Protein AF-A0A522DZ34-F1 (afdb_monomer)

Radius of gyration: 25.26 Å; Cα contacts (8 Å, |Δi|>4): 135; chains: 1; bounding box: 49×33×77 Å

Solvent-accessible surface area (backbone atoms only — not comparable to full-atom values): 7481 Å² total; per-residue (Å²): 111,70,70,62,51,54,52,50,51,52,51,52,52,51,50,53,53,52,49,50,52,49,63,72,53,70,73,63,72,77,76,73,58,64,68,50,55,50,49,35,50,51,54,47,53,47,52,50,56,32,43,77,67,50,52,42,56,56,32,57,77,66,71,35,40,64,63,52,48,60,63,41,51,82,72,51,74,96,52,50,70,51,56,44,74,30,63,90,67,70,82,88,77,92,72,96,52,95,50,70,34,72,35,80,45,77,50,76,68,47,100,88,46,91,59,57,33,32,39,37,40,39,37,36,46,134

Nearest PDB structures (foldseek):
  4gaf-assembly1_B  TM=4.753E-01  e=1.179E+00  Homo sapiens
  7d6t-assembly2_B  TM=4.380E-01  e=1.629E+00  Clostridium perfringens SM101
  3g69-assembly1_A  TM=4.077E-01  e=3.314E+00  Streptococcus pneumoniae
  5df8-assembly2_B  TM=3.039E-01  e=5.927E+00  Pseudomonas aeruginosa
  4kqo-assembly2_B  TM=3.045E-01  e=6.744E+00  Pseudomonas aeruginosa PAO1

Structure (mmCIF, N/CA/C/O backbone):
data_AF-A0A522DZ34-F1
#
_entry.id   AF-A0A522DZ34-F1
#
loop_
_atom_site.group_PDB
_atom_site.id
_atom_site.type_symbol
_atom_site.label_atom_id
_atom_site.label_alt_id
_atom_site.label_comp_id
_atom_site.label_asym_id
_atom_site.label_entity_id
_atom_site.label_seq_id
_atom_site.pdbx_PDB_ins_code
_atom_site.Cartn_x
_atom_site.Cartn_y
_atom_site.Cartn_z
_atom_site.occupancy
_atom_site.B_iso_or_equiv
_atom_site.auth_seq_id
_atom_site.auth_comp_id
_atom_site.auth_asym_id
_atom_site.auth_atom_id
_atom_site.pdbx_PDB_model_num
ATOM 1 N N . MET A 1 1 ? -29.147 18.786 60.800 1.00 61.09 1 MET A N 1
ATOM 2 C CA . MET A 1 1 ? -28.713 19.582 59.626 1.00 61.09 1 MET A CA 1
ATOM 3 C C . MET A 1 1 ? -27.330 19.189 59.096 1.00 61.09 1 MET A C 1
ATOM 5 O O . MET A 1 1 ? -27.195 19.101 57.888 1.00 61.09 1 MET A O 1
ATOM 9 N N . LYS A 1 2 ? -26.335 18.848 59.935 1.00 68.88 2 LYS A N 1
ATOM 10 C CA . LYS A 1 2 ? -25.002 18.390 59.468 1.00 68.88 2 LYS A CA 1
ATOM 11 C C . LYS A 1 2 ? -25.027 17.190 58.497 1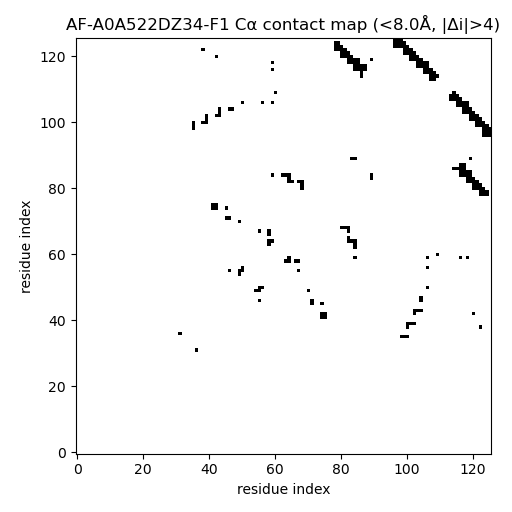.00 68.88 2 LYS A C 1
ATOM 13 O O . LYS A 1 2 ? -24.315 17.210 57.505 1.00 68.88 2 LYS A O 1
ATOM 18 N N . GLY A 1 3 ? -25.901 16.201 58.717 1.00 74.50 3 GLY A N 1
ATOM 19 C CA . GLY A 1 3 ? -26.025 15.043 57.814 1.00 74.50 3 GLY A CA 1
ATOM 20 C C . GLY A 1 3 ? -26.594 15.369 56.423 1.00 74.50 3 GLY A C 1
ATOM 21 O O . GLY A 1 3 ? -26.227 14.727 55.444 1.00 74.50 3 GLY A O 1
ATOM 22 N N . GLN A 1 4 ? -27.437 16.404 56.303 1.00 81.19 4 GLN A N 1
ATOM 23 C CA . GLN A 1 4 ? -27.916 16.875 54.994 1.00 81.19 4 GLN A CA 1
ATOM 24 C C . GLN A 1 4 ? -26.819 17.617 54.216 1.00 81.19 4 GLN A C 1
ATOM 26 O O . GLN A 1 4 ? -26.784 17.581 52.993 1.00 81.19 4 GLN A O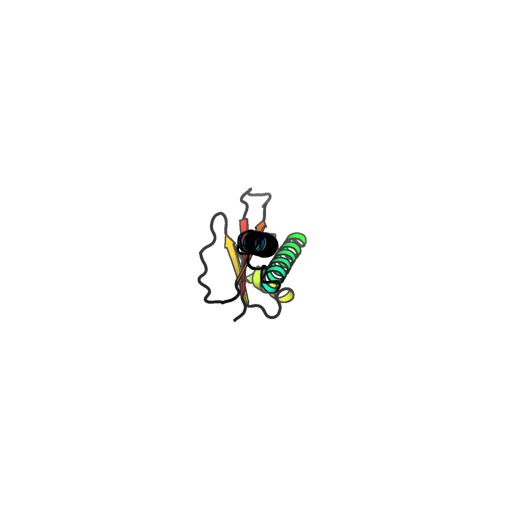 1
ATOM 31 N N . MET A 1 5 ? -25.882 18.245 54.927 1.00 87.94 5 MET A N 1
ATOM 32 C CA . MET A 1 5 ? -24.750 18.943 54.321 1.00 87.94 5 MET A CA 1
ATOM 33 C C . MET A 1 5 ? -23.693 17.956 53.799 1.00 87.94 5 MET A C 1
ATOM 35 O O . MET A 1 5 ? -23.222 18.098 52.677 1.00 87.94 5 MET A O 1
ATOM 39 N N . GLN A 1 6 ? -23.420 16.887 54.555 1.00 85.12 6 GLN A N 1
ATOM 40 C CA . GLN A 1 6 ? -22.513 15.807 54.135 1.00 85.12 6 GLN A CA 1
ATOM 41 C C . GLN A 1 6 ? -23.051 14.999 52.944 1.00 85.12 6 GLN A C 1
ATOM 43 O O . GLN A 1 6 ? -22.292 14.570 52.075 1.00 85.12 6 GLN A O 1
ATOM 48 N N . THR A 1 7 ? -24.370 14.794 52.881 1.00 90.69 7 THR A N 1
ATOM 49 C CA . THR A 1 7 ? -25.002 14.135 51.726 1.00 90.69 7 THR A CA 1
ATOM 50 C C . THR A 1 7 ? -24.946 15.013 50.478 1.00 90.69 7 THR A C 1
ATOM 52 O O . THR A 1 7 ? -24.636 14.498 49.408 1.00 90.69 7 THR A O 1
ATOM 55 N N . LEU A 1 8 ? -25.138 16.332 50.607 1.00 92.06 8 LEU A N 1
ATOM 56 C CA . LEU A 1 8 ? -24.960 17.279 49.501 1.00 92.06 8 LEU A CA 1
ATOM 57 C C . LEU A 1 8 ? -23.516 17.276 48.964 1.00 92.06 8 LEU A C 1
ATOM 59 O O . LEU A 1 8 ? -23.318 17.161 47.756 1.00 92.06 8 LEU A O 1
ATOM 63 N N . GLU A 1 9 ? -22.513 17.348 49.844 1.00 91.75 9 GLU A N 1
ATOM 64 C CA . GLU A 1 9 ? -21.094 17.287 49.451 1.00 91.75 9 GLU A CA 1
ATOM 65 C C . GLU A 1 9 ? -20.760 15.994 48.706 1.00 91.75 9 GLU A C 1
ATOM 67 O O . GLU A 1 9 ? -20.082 16.021 47.678 1.00 91.75 9 GLU A O 1
ATOM 72 N N . SER A 1 10 ? -21.289 14.867 49.182 1.00 93.69 10 SER A N 1
ATOM 73 C CA . SER A 1 10 ? -21.073 13.566 48.545 1.00 93.69 10 SER A CA 1
ATOM 74 C C . SER A 1 10 ? -21.651 13.528 47.128 1.00 93.69 10 SER A C 1
ATOM 76 O O . SER A 1 10 ? -21.001 13.038 46.207 1.00 93.69 10 SER A O 1
ATOM 78 N N . VAL A 1 11 ? -22.848 14.087 46.926 1.00 95.25 11 VAL A N 1
ATOM 79 C CA . VAL A 1 11 ? -23.483 14.156 45.600 1.00 95.25 11 VAL A CA 1
ATOM 80 C C . VAL A 1 11 ? -22.673 15.040 44.653 1.00 95.25 11 VAL A C 1
ATOM 82 O O . VAL A 1 11 ? -22.426 14.645 43.514 1.00 95.25 11 VAL A O 1
ATOM 85 N N . ILE A 1 12 ? -22.206 16.199 45.123 1.00 94.56 12 ILE A N 1
ATOM 86 C CA . ILE A 1 12 ? -21.370 17.104 44.323 1.00 94.56 12 ILE A CA 1
ATOM 87 C C . ILE A 1 12 ? -20.069 16.406 43.908 1.00 94.56 12 ILE A C 1
ATOM 89 O O . ILE A 1 12 ? -19.693 16.464 42.738 1.00 94.56 12 ILE A O 1
ATOM 93 N N . ALA A 1 13 ? -19.417 15.689 44.827 1.00 95.50 13 ALA A N 1
ATOM 94 C CA . ALA A 1 13 ? -18.196 14.947 44.525 1.00 95.50 13 ALA A CA 1
ATOM 95 C C . ALA A 1 13 ? -18.422 13.882 43.438 1.00 95.50 13 ALA A C 1
ATOM 97 O O . ALA A 1 13 ? -17.638 13.794 42.493 1.00 95.50 13 ALA A O 1
ATOM 98 N N . VAL A 1 14 ? -19.519 13.121 43.515 1.00 95.69 14 VAL A N 1
ATOM 99 C CA . VAL A 1 14 ? -19.860 12.108 42.501 1.00 95.69 14 VAL A CA 1
ATOM 100 C C . VAL A 1 14 ? -20.118 12.748 41.137 1.00 95.69 14 VAL A C 1
ATOM 102 O O . VAL A 1 14 ? -19.630 12.238 40.129 1.00 95.69 14 VAL A O 1
ATOM 105 N N . VAL A 1 15 ? -20.828 13.880 41.090 1.00 95.94 15 VAL A N 1
ATOM 106 C CA . VAL A 1 15 ? -21.091 14.610 39.839 1.00 95.94 15 VAL A CA 1
ATOM 107 C C . VAL A 1 15 ? -19.797 15.143 39.226 1.00 95.94 15 VAL A C 1
ATOM 109 O O . VAL A 1 15 ? -19.613 15.028 38.016 1.00 95.94 15 VAL A O 1
ATOM 112 N N . ILE A 1 16 ? -18.875 15.672 40.035 1.00 96.19 16 ILE A N 1
ATOM 113 C CA . ILE A 1 16 ? -17.570 16.151 39.554 1.00 96.19 16 ILE A CA 1
ATOM 114 C C . ILE A 1 16 ? -16.741 14.990 38.999 1.00 96.19 16 ILE A C 1
ATOM 116 O O . ILE A 1 16 ? -16.185 15.105 37.906 1.00 96.19 16 ILE A O 1
ATOM 120 N N . ILE A 1 17 ? -16.682 13.862 39.711 1.00 95.50 17 ILE A N 1
ATOM 121 C CA . ILE A 1 17 ? -15.942 12.676 39.263 1.00 95.50 17 ILE A CA 1
ATOM 122 C C . ILE A 1 17 ? -16.534 12.165 37.944 1.00 95.50 17 ILE A C 1
ATOM 124 O O . ILE A 1 17 ? -15.808 12.031 36.960 1.00 95.50 17 ILE A O 1
ATOM 128 N N . ALA A 1 18 ? -17.851 11.954 37.886 1.00 93.19 18 ALA A N 1
ATOM 129 C CA . ALA A 1 18 ? -18.534 11.483 36.682 1.00 93.19 18 ALA A CA 1
ATOM 130 C C . ALA A 1 18 ? -18.375 12.461 35.506 1.00 93.19 18 ALA A C 1
ATOM 132 O O . ALA A 1 18 ? -18.067 12.043 34.391 1.00 93.19 18 ALA A O 1
ATOM 133 N N . GLY A 1 19 ? -18.511 13.764 35.761 1.00 94.44 19 GLY A N 1
ATOM 134 C CA . GLY A 1 19 ? -18.286 14.812 34.769 1.00 94.44 19 GLY A CA 1
ATOM 135 C C . GLY A 1 19 ? -16.856 14.809 34.230 1.00 94.44 19 GLY A C 1
ATOM 136 O O . GLY A 1 19 ? -16.663 14.950 33.027 1.00 94.44 19 GLY A O 1
ATOM 137 N N . THR A 1 20 ? -15.862 14.563 35.087 1.00 91.94 20 THR A N 1
ATOM 138 C CA . THR A 1 20 ? -14.451 14.448 34.683 1.00 91.94 20 THR A CA 1
ATOM 139 C C . THR A 1 20 ? -14.242 13.261 33.745 1.00 91.94 20 THR A C 1
ATOM 141 O O . THR A 1 20 ? -13.608 13.413 32.704 1.00 91.94 20 THR A O 1
ATOM 144 N N . PHE A 1 21 ? -14.832 12.099 34.050 1.00 89.75 21 PHE A N 1
ATOM 145 C CA . PHE A 1 21 ? -14.790 10.944 33.149 1.00 89.75 21 PHE A CA 1
ATOM 146 C C . PHE A 1 21 ? -15.452 11.253 31.800 1.00 89.75 21 PHE A C 1
ATOM 148 O O . PHE A 1 21 ? -14.865 10.989 30.754 1.00 89.75 21 PHE A O 1
ATOM 155 N N . ILE A 1 22 ? -16.637 11.866 31.796 1.00 88.62 22 ILE A N 1
ATOM 156 C CA . ILE A 1 22 ? -17.334 12.208 30.549 1.00 88.62 22 ILE A CA 1
ATOM 157 C C . ILE A 1 22 ? -16.511 13.202 29.721 1.00 88.62 22 ILE A C 1
ATOM 159 O O . ILE A 1 22 ? -16.322 12.984 28.529 1.00 88.62 22 ILE A O 1
ATOM 163 N N . PHE A 1 23 ? -15.962 14.257 30.327 1.00 87.38 23 PHE A N 1
ATOM 164 C CA . PHE A 1 23 ? -15.147 15.232 29.600 1.00 87.38 23 PHE A CA 1
ATOM 165 C C . PHE A 1 23 ? -13.864 14.617 29.035 1.00 87.38 23 PHE A C 1
ATOM 167 O O . PHE A 1 23 ? -13.559 14.842 27.866 1.00 87.38 23 PHE A O 1
ATOM 174 N N . LEU A 1 24 ? -13.149 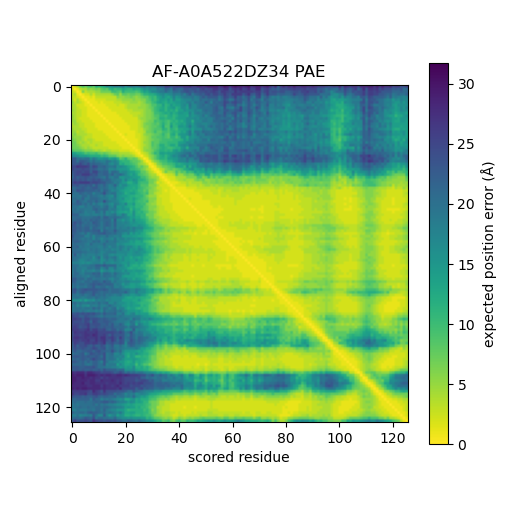13.805 29.819 1.00 86.50 24 LEU A N 1
ATOM 175 C CA . LEU A 1 24 ? -11.901 13.177 29.373 1.00 86.50 24 LEU A CA 1
ATOM 176 C C . LEU A 1 24 ? -12.118 12.127 28.275 1.00 86.50 24 LEU A C 1
ATOM 178 O O . LEU A 1 24 ? -11.258 11.971 27.410 1.00 86.50 24 LEU A O 1
ATOM 182 N N . TYR A 1 25 ? -13.253 11.423 28.288 1.00 80.12 25 TYR A N 1
ATOM 183 C CA . TYR A 1 25 ? -13.512 10.311 27.369 1.00 80.12 25 TYR A CA 1
ATOM 184 C C . TYR A 1 25 ? -14.529 10.617 26.256 1.00 80.12 25 TYR A C 1
ATOM 186 O O . TYR A 1 25 ? -14.658 9.827 25.325 1.00 80.12 25 TYR A O 1
ATOM 194 N N . SER A 1 26 ? -15.201 11.772 26.273 1.00 76.12 26 SER A N 1
ATOM 195 C CA . SER A 1 26 ? -16.112 12.195 25.189 1.00 76.12 26 SER A CA 1
ATOM 196 C C . SER A 1 26 ? -15.409 12.409 23.845 1.00 76.12 26 SER A C 1
ATOM 198 O O . SER A 1 26 ? -16.039 12.301 22.798 1.00 76.12 26 SER A O 1
ATOM 200 N N . GLY A 1 27 ? -14.102 12.680 23.868 1.00 66.25 27 GLY A N 1
ATOM 201 C CA . GLY A 1 27 ? -13.278 12.873 22.677 1.00 66.25 27 GLY A CA 1
ATOM 202 C C . GLY A 1 27 ? -12.600 11.606 22.158 1.00 66.25 27 GLY A C 1
ATOM 203 O O . GLY A 1 27 ? -11.647 11.727 21.389 1.00 66.25 27 GLY A O 1
ATOM 204 N N . GLN A 1 28 ? -12.999 10.403 22.595 1.00 61.78 28 GLN A N 1
ATOM 205 C CA . GLN A 1 28 ? -12.347 9.185 22.114 1.00 61.78 28 GLN A CA 1
ATOM 206 C C . GLN A 1 28 ? -12.492 9.058 20.593 1.00 61.78 28 GLN A C 1
ATOM 208 O O . GLN A 1 28 ? -13.594 8.997 20.048 1.00 61.78 28 GLN A O 1
ATOM 213 N N . TYR A 1 29 ? -11.335 9.031 19.925 1.00 58.50 29 TYR A N 1
ATOM 214 C CA . TYR A 1 29 ? -11.189 8.734 18.508 1.00 58.50 29 TYR A CA 1
ATOM 215 C C . TYR A 1 29 ? -12.018 7.502 18.158 1.00 58.50 29 TYR A C 1
ATOM 217 O O . TYR A 1 29 ? -11.956 6.492 18.863 1.00 58.50 29 TYR A O 1
ATOM 225 N N . GLN A 1 30 ? -12.782 7.586 17.067 1.00 61.72 30 GLN A N 1
ATOM 226 C CA . GLN A 1 30 ? -13.481 6.429 16.524 1.00 61.72 30 GLN A CA 1
ATOM 227 C C . GLN A 1 30 ? -12.475 5.286 16.396 1.00 61.72 30 GLN A C 1
ATOM 229 O O . GLN A 1 30 ? -11.437 5.443 15.747 1.00 61.72 30 GLN A O 1
ATOM 234 N N . ILE A 1 31 ? -12.766 4.164 17.061 1.00 64.25 31 ILE A N 1
ATOM 235 C CA . ILE A 1 31 ? -11.945 2.961 16.963 1.00 64.25 31 ILE A CA 1
ATOM 236 C C . ILE A 1 31 ? -11.816 2.668 15.466 1.00 64.25 31 ILE A C 1
ATOM 238 O O . ILE A 1 31 ? -12.849 2.553 14.796 1.00 64.25 31 ILE A O 1
ATOM 242 N N . PRO A 1 32 ? -10.590 2.623 14.914 1.00 63.94 32 PRO A N 1
ATOM 243 C CA . PRO A 1 32 ? -10.420 2.426 13.488 1.00 63.94 32 PRO A CA 1
ATOM 244 C C . PRO A 1 32 ? -11.124 1.131 13.100 1.00 63.94 32 PRO A C 1
ATOM 246 O O . PRO A 1 32 ? -10.982 0.115 13.782 1.00 63.94 32 PRO A O 1
ATOM 249 N N . ASN A 1 33 ? -11.912 1.179 12.024 1.00 68.50 33 ASN A N 1
ATOM 250 C CA . ASN A 1 33 ? -12.585 -0.006 11.518 1.00 68.50 33 ASN A CA 1
ATOM 251 C C . ASN A 1 33 ? -11.519 -1.087 11.253 1.00 68.50 33 ASN A C 1
ATOM 253 O O . ASN A 1 33 ? -10.685 -0.936 10.362 1.00 68.50 33 ASN A O 1
ATOM 257 N N . LEU A 1 34 ? -11.528 -2.162 12.048 1.00 75.44 34 LEU A N 1
ATOM 258 C CA . LEU A 1 34 ? -10.524 -3.231 11.988 1.00 75.44 34 LEU A CA 1
ATOM 259 C C . LEU A 1 34 ? -10.424 -3.842 10.585 1.00 75.44 34 LEU A C 1
ATOM 261 O O . LEU A 1 34 ? -9.349 -4.253 10.153 1.00 75.44 34 LEU A O 1
ATOM 265 N N . GLU A 1 35 ? -11.532 -3.844 9.848 1.00 77.38 35 GLU A N 1
ATOM 266 C CA . GLU A 1 35 ? -11.594 -4.310 8.470 1.00 77.38 35 GLU A CA 1
ATOM 267 C C . GLU A 1 35 ? -10.748 -3.440 7.524 1.00 77.38 35 GLU A C 1
ATOM 269 O O . GLU A 1 35 ? -10.011 -3.962 6.685 1.00 77.38 35 GLU A O 1
ATOM 274 N N . SER A 1 36 ? -10.792 -2.111 7.680 1.00 74.50 36 SER A N 1
ATOM 275 C CA . SER A 1 36 ? -10.006 -1.196 6.845 1.00 74.50 36 SER A CA 1
ATOM 276 C C . SER A 1 36 ? -8.515 -1.265 7.179 1.00 74.50 36 SER A C 1
ATOM 278 O O . SER A 1 36 ? -7.686 -1.207 6.269 1.00 74.50 36 SER A O 1
ATOM 280 N N . VAL A 1 37 ? -8.166 -1.466 8.455 1.00 78.69 37 VAL A N 1
ATOM 281 C CA . VAL A 1 37 ? -6.777 -1.674 8.898 1.00 78.69 37 VAL A CA 1
ATOM 282 C C . VAL A 1 37 ? -6.210 -2.966 8.314 1.00 78.69 37 VAL A C 1
ATOM 284 O O . VAL A 1 37 ? -5.129 -2.946 7.722 1.00 78.69 37 VAL A O 1
ATOM 287 N N . ASN A 1 38 ? -6.958 -4.069 8.404 1.00 86.06 38 ASN A N 1
ATOM 288 C CA . ASN A 1 38 ? -6.539 -5.347 7.833 1.00 86.06 38 ASN A CA 1
ATOM 289 C C . ASN A 1 38 ? -6.367 -5.260 6.313 1.00 86.06 38 ASN A C 1
ATOM 291 O O . ASN A 1 38 ? -5.362 -5.739 5.795 1.00 86.06 38 ASN A O 1
ATOM 295 N N . ARG A 1 39 ? -7.278 -4.590 5.594 1.00 87.50 39 ARG A N 1
ATOM 296 C CA . ARG A 1 39 ? -7.134 -4.385 4.142 1.00 87.50 39 ARG A CA 1
ATOM 297 C C . ARG A 1 39 ? -5.877 -3.607 3.774 1.00 87.50 39 ARG A C 1
ATOM 299 O O . ARG A 1 39 ? -5.134 -4.054 2.902 1.00 87.50 39 ARG A O 1
ATOM 306 N N . LYS A 1 40 ? -5.600 -2.500 4.474 1.00 89.25 40 LYS A N 1
ATOM 307 C CA . LYS A 1 40 ? -4.377 -1.717 4.249 1.00 89.25 40 LYS A CA 1
ATOM 308 C C . LYS A 1 40 ? -3.125 -2.561 4.456 1.00 89.25 40 LYS A C 1
ATOM 310 O O . LYS A 1 40 ? -2.214 -2.507 3.637 1.00 89.25 40 LYS A O 1
ATOM 315 N N . LEU A 1 41 ? -3.096 -3.362 5.519 1.00 91.94 41 LEU A N 1
ATOM 316 C CA . LEU A 1 41 ? -1.967 -4.241 5.806 1.00 91.94 41 LEU A CA 1
ATOM 317 C C . LEU A 1 41 ? -1.791 -5.312 4.721 1.00 91.94 41 LEU A C 1
ATOM 319 O O . LEU A 1 41 ? -0.679 -5.524 4.248 1.00 91.94 41 LEU A O 1
ATOM 323 N N . VAL A 1 42 ? -2.881 -5.947 4.284 1.00 92.50 42 VAL A N 1
ATOM 324 C CA . VAL A 1 42 ? -2.849 -6.945 3.203 1.00 92.50 42 VAL A CA 1
ATOM 325 C C . VAL A 1 42 ? -2.377 -6.318 1.889 1.00 92.50 42 VAL A C 1
ATOM 327 O O . VAL A 1 42 ? -1.493 -6.872 1.241 1.00 92.50 42 VAL A O 1
ATOM 330 N N . GLY A 1 43 ? -2.910 -5.150 1.516 1.00 93.81 43 GLY A N 1
ATOM 331 C CA . GLY A 1 43 ? -2.491 -4.424 0.315 1.00 93.81 43 GLY A CA 1
ATOM 332 C C . GLY A 1 43 ? -1.015 -4.026 0.357 1.00 93.81 43 GLY A C 1
ATOM 333 O O . GLY A 1 43 ? -0.296 -4.221 -0.622 1.00 93.81 43 GLY A O 1
ATOM 334 N N . PHE A 1 44 ? -0.539 -3.545 1.507 1.00 94.81 44 PHE A N 1
ATOM 335 C CA . PHE A 1 44 ? 0.871 -3.218 1.708 1.00 94.81 44 PHE A CA 1
ATOM 336 C C . PHE A 1 44 ? 1.770 -4.450 1.577 1.00 94.81 44 PHE A C 1
ATOM 338 O O . PHE A 1 44 ? 2.744 -4.419 0.829 1.00 94.81 44 PHE A O 1
ATOM 345 N N . ASN A 1 45 ? 1.422 -5.551 2.248 1.00 95.12 45 ASN A N 1
ATOM 346 C CA . ASN A 1 45 ? 2.195 -6.792 2.194 1.00 95.12 45 ASN A CA 1
ATOM 347 C C . ASN A 1 45 ? 2.228 -7.384 0.778 1.00 95.12 45 ASN A C 1
ATOM 349 O O . ASN A 1 45 ? 3.254 -7.916 0.360 1.00 95.12 45 ASN A O 1
ATOM 353 N N . ALA A 1 46 ? 1.132 -7.268 0.023 1.00 94.94 46 ALA A N 1
ATOM 354 C CA . ALA A 1 46 ? 1.083 -7.704 -1.368 1.00 94.94 46 ALA A CA 1
ATOM 355 C C . ALA A 1 46 ? 2.055 -6.892 -2.239 1.00 94.94 46 ALA A C 1
ATOM 357 O O . ALA A 1 46 ? 2.888 -7.474 -2.932 1.00 94.94 46 ALA A O 1
ATOM 358 N N . LEU A 1 47 ? 2.023 -5.556 -2.145 1.00 95.25 47 LEU A N 1
ATOM 359 C CA . LEU A 1 47 ? 2.967 -4.687 -2.860 1.00 95.25 47 LEU A CA 1
ATOM 360 C C . LEU A 1 47 ? 4.419 -4.965 -2.453 1.00 95.25 47 LEU A C 1
ATOM 362 O O . LEU A 1 47 ? 5.283 -5.098 -3.315 1.00 95.25 47 LEU A O 1
ATOM 366 N N . GLN A 1 48 ? 4.678 -5.144 -1.158 1.00 94.75 48 GLN A N 1
ATOM 367 C CA . GLN A 1 48 ? 6.001 -5.507 -0.652 1.00 94.75 48 GLN A CA 1
ATOM 368 C C . GLN A 1 48 ? 6.483 -6.858 -1.207 1.00 94.75 48 GLN A C 1
ATOM 370 O O . GLN A 1 48 ? 7.657 -7.003 -1.544 1.00 94.75 48 GLN A O 1
ATOM 375 N N . SER A 1 49 ? 5.590 -7.844 -1.337 1.00 94.25 49 SER A N 1
ATOM 376 C CA . SER A 1 49 ? 5.909 -9.148 -1.934 1.00 94.25 49 SER A CA 1
ATOM 377 C C . SER A 1 49 ? 6.219 -9.048 -3.433 1.00 94.25 49 SER A C 1
ATOM 379 O O . SER A 1 49 ? 7.045 -9.800 -3.955 1.00 94.25 49 SER A O 1
ATOM 381 N N . LEU A 1 50 ? 5.565 -8.132 -4.147 1.00 93.56 50 LEU A N 1
ATOM 382 C CA . LEU A 1 50 ? 5.870 -7.868 -5.555 1.00 93.56 50 LEU A CA 1
ATOM 383 C C . LEU A 1 50 ? 7.190 -7.103 -5.713 1.00 93.56 50 LEU A C 1
ATOM 385 O O . LEU A 1 50 ? 7.921 -7.324 -6.677 1.00 93.56 50 LEU A O 1
ATOM 389 N N . ASP A 1 51 ? 7.519 -6.214 -4.777 1.00 92.00 51 ASP A N 1
ATOM 390 C CA . ASP A 1 51 ? 8.797 -5.499 -4.774 1.00 92.00 51 ASP A CA 1
ATOM 391 C C . ASP A 1 51 ? 9.967 -6.440 -4.460 1.00 92.00 51 ASP A C 1
ATOM 393 O O . ASP A 1 51 ? 10.977 -6.432 -5.163 1.00 92.00 51 ASP A O 1
ATOM 397 N N . SER A 1 52 ? 9.811 -7.329 -3.474 1.00 91.81 52 SER A N 1
ATOM 398 C CA . SER A 1 52 ? 10.849 -8.299 -3.096 1.00 91.81 52 SER A CA 1
ATOM 399 C C . SER A 1 52 ? 11.163 -9.318 -4.198 1.00 91.81 52 SER A C 1
ATOM 401 O O . SER A 1 52 ? 12.278 -9.833 -4.267 1.00 91.81 52 SER A O 1
ATOM 403 N N . SER A 1 53 ? 10.209 -9.569 -5.096 1.00 91.31 53 SER A N 1
ATOM 404 C CA . SER A 1 53 ? 10.379 -10.405 -6.290 1.00 91.31 53 SER A CA 1
ATOM 405 C C . SER A 1 53 ? 10.845 -9.625 -7.529 1.00 91.31 53 SER A C 1
ATOM 407 O O . SER A 1 53 ? 10.924 -10.196 -8.616 1.00 91.31 53 SER A O 1
ATOM 409 N N . ASN A 1 54 ? 11.170 -8.332 -7.392 1.00 89.19 54 ASN A N 1
ATOM 410 C CA . ASN A 1 54 ? 11.494 -7.387 -8.472 1.00 89.19 54 ASN A CA 1
ATOM 411 C C . ASN A 1 54 ? 10.383 -7.170 -9.515 1.00 89.19 54 ASN A C 1
ATOM 413 O O . ASN A 1 54 ? 10.586 -6.412 -10.464 1.00 89.19 54 ASN A O 1
ATOM 417 N N . GLN A 1 55 ? 9.207 -7.779 -9.352 1.00 91.25 55 GLN A N 1
ATOM 418 C CA . GLN A 1 55 ? 8.101 -7.635 -10.294 1.00 91.25 55 GLN A CA 1
ATOM 419 C C . GLN A 1 55 ? 7.524 -6.221 -10.235 1.00 91.25 55 GLN A C 1
ATOM 421 O O . GLN A 1 55 ? 7.351 -5.592 -11.275 1.00 91.25 55 GLN A O 1
ATOM 426 N N . LEU A 1 56 ? 7.303 -5.681 -9.029 1.00 91.56 56 LEU A N 1
ATOM 427 C CA . LEU A 1 56 ? 6.722 -4.346 -8.864 1.00 91.56 56 LEU A CA 1
ATOM 428 C C . LEU A 1 56 ? 7.565 -3.289 -9.581 1.00 91.56 56 LEU A C 1
ATOM 430 O O . LEU A 1 56 ? 7.039 -2.512 -10.367 1.00 91.56 56 LEU A O 1
ATOM 434 N N . ARG A 1 57 ? 8.886 -3.316 -9.376 1.00 89.19 57 ARG A N 1
ATOM 435 C CA . ARG A 1 57 ? 9.829 -2.364 -9.983 1.00 89.19 57 ARG A CA 1
ATOM 436 C C . ARG A 1 57 ? 9.780 -2.377 -11.505 1.00 89.19 57 ARG A C 1
ATOM 438 O O . ARG A 1 57 ? 9.803 -1.317 -12.119 1.00 89.19 57 ARG A O 1
ATOM 445 N N . GLN A 1 58 ? 9.715 -3.565 -12.106 1.00 89.56 58 GLN A N 1
ATOM 446 C CA . GLN A 1 58 ? 9.689 -3.713 -13.562 1.00 89.56 58 GLN A CA 1
ATOM 447 C C . GLN A 1 58 ? 8.457 -3.039 -14.171 1.00 89.56 58 GLN A C 1
ATOM 449 O O . GLN A 1 58 ? 8.587 -2.287 -15.136 1.00 89.56 58 GLN A O 1
ATOM 454 N N . TYR A 1 59 ? 7.282 -3.260 -13.582 1.00 91.62 59 TYR A N 1
ATOM 455 C CA . TYR A 1 59 ? 6.036 -2.676 -14.081 1.00 91.62 59 TYR A CA 1
ATOM 456 C C . TYR A 1 59 ? 5.884 -1.198 -13.726 1.00 91.62 59 TYR A C 1
ATOM 458 O O . TYR A 1 59 ? 5.298 -0.449 -14.501 1.00 91.62 59 TYR A O 1
ATOM 466 N N . VAL A 1 60 ? 6.456 -0.762 -12.603 1.00 90.69 60 VAL A N 1
ATOM 467 C CA . VAL A 1 60 ? 6.488 0.648 -12.199 1.00 90.69 60 VAL A CA 1
ATOM 468 C C . VAL A 1 60 ? 7.298 1.481 -13.197 1.00 90.69 60 VAL A C 1
ATOM 470 O O . VAL A 1 60 ? 6.749 2.412 -13.775 1.00 90.69 60 VAL A O 1
ATOM 473 N N . VAL A 1 61 ? 8.511 1.038 -13.554 1.00 87.75 61 VAL A N 1
ATOM 474 C CA . VAL A 1 61 ? 9.343 1.700 -14.582 1.00 87.75 61 VAL A CA 1
ATOM 475 C C . VAL A 1 61 ? 8.686 1.681 -15.968 1.00 87.75 61 VAL A C 1
ATOM 477 O O . VAL A 1 61 ? 8.861 2.608 -16.756 1.00 87.75 61 VAL A O 1
ATOM 480 N N . ALA A 1 62 ? 7.932 0.627 -16.285 1.00 89.31 62 ALA A N 1
ATOM 481 C CA . ALA A 1 62 ? 7.167 0.536 -17.528 1.00 89.31 62 ALA A CA 1
ATOM 482 C C . ALA A 1 62 ? 5.859 1.353 -17.504 1.00 89.31 62 ALA A C 1
ATOM 484 O O . ALA A 1 62 ? 5.165 1.406 -18.521 1.00 89.31 62 ALA A O 1
ATOM 485 N N . ASN A 1 63 ? 5.518 1.971 -16.367 1.00 89.38 63 ASN A N 1
ATOM 486 C CA . ASN A 1 63 ? 4.240 2.630 -16.106 1.00 89.38 63 ASN A CA 1
ATOM 487 C C . ASN A 1 63 ? 3.022 1.739 -16.445 1.00 89.38 63 ASN A C 1
ATOM 489 O O . ASN A 1 63 ? 2.019 2.199 -16.993 1.00 89.38 63 ASN A O 1
ATOM 493 N N . ASP A 1 64 ? 3.123 0.443 -16.141 1.00 92.94 64 ASP A N 1
ATOM 494 C CA . ASP A 1 64 ? 2.107 -0.570 -16.432 1.00 92.94 64 ASP A CA 1
ATOM 495 C C . ASP A 1 64 ? 1.347 -0.959 -15.157 1.00 92.94 64 ASP A C 1
ATOM 497 O O . ASP A 1 64 ? 1.611 -1.980 -14.513 1.00 92.94 64 ASP A O 1
ATOM 501 N N . SER A 1 65 ? 0.374 -0.128 -14.779 1.00 92.88 65 SER A N 1
ATOM 502 C CA . SER A 1 65 ? -0.471 -0.385 -13.608 1.00 92.88 65 SER A CA 1
ATOM 503 C C . SER A 1 65 ? -1.338 -1.636 -13.763 1.00 92.88 65 SER A C 1
ATOM 505 O O . SER A 1 65 ? -1.616 -2.316 -12.776 1.00 92.88 65 SER A O 1
ATOM 507 N N . ARG A 1 66 ? -1.714 -1.998 -14.994 1.00 94.81 66 ARG A N 1
ATOM 508 C CA . ARG A 1 66 ? -2.597 -3.137 -15.274 1.00 94.81 66 ARG A CA 1
ATOM 509 C C . ARG A 1 66 ? -1.912 -4.469 -14.987 1.00 94.81 66 ARG A C 1
ATOM 511 O O . ARG A 1 66 ? -2.537 -5.388 -14.457 1.00 94.81 66 ARG A O 1
ATOM 518 N N . SER A 1 67 ? -0.624 -4.580 -15.294 1.00 95.25 67 SER A N 1
ATOM 519 C CA . SER A 1 67 ? 0.159 -5.759 -14.915 1.00 95.25 67 SER A CA 1
ATOM 520 C C . SER A 1 67 ? 0.291 -5.895 -13.396 1.00 95.25 67 SER A C 1
ATOM 522 O O . SER A 1 67 ? 0.182 -7.006 -12.875 1.00 95.25 67 SER A O 1
ATOM 524 N N . ILE A 1 68 ? 0.429 -4.781 -12.669 1.00 94.25 68 ILE A N 1
ATOM 525 C CA . ILE A 1 68 ? 0.421 -4.790 -11.197 1.00 94.25 68 ILE A CA 1
ATOM 526 C C . ILE A 1 68 ? -0.945 -5.257 -10.676 1.00 94.25 68 ILE A C 1
ATOM 528 O O . ILE A 1 68 ? -1.002 -6.115 -9.799 1.00 94.25 68 ILE A O 1
ATOM 532 N N . GLU A 1 69 ? -2.047 -4.763 -11.244 1.00 94.62 69 GLU A N 1
ATOM 533 C CA . GLU A 1 69 ? -3.405 -5.186 -10.873 1.00 94.62 69 GLU A CA 1
ATOM 534 C C . GLU A 1 69 ? -3.642 -6.683 -11.083 1.00 94.62 69 GLU A C 1
ATOM 536 O O . GLU A 1 69 ? -4.233 -7.342 -10.224 1.00 94.62 69 GLU A O 1
ATOM 541 N N . ASN A 1 70 ? -3.149 -7.230 -12.196 1.00 94.62 70 ASN A N 1
ATOM 542 C CA . ASN A 1 70 ? -3.244 -8.657 -12.490 1.00 94.62 70 ASN A CA 1
ATOM 543 C C . ASN A 1 70 ? -2.464 -9.499 -11.473 1.00 94.62 70 ASN A C 1
ATOM 545 O O . ASN A 1 70 ? -2.946 -10.544 -11.041 1.00 94.62 70 ASN A O 1
ATOM 549 N N . LEU A 1 71 ? -1.278 -9.043 -11.063 1.00 93.75 71 LEU A N 1
ATOM 550 C CA . LEU A 1 71 ? -0.483 -9.721 -10.037 1.00 93.75 71 LEU A CA 1
ATOM 551 C C . LEU A 1 71 ? -1.117 -9.611 -8.650 1.00 93.75 71 LEU A C 1
ATOM 553 O O . LEU A 1 71 ? -1.048 -10.550 -7.863 1.00 93.75 71 LEU A O 1
ATOM 557 N N . LEU A 1 72 ? -1.771 -8.490 -8.349 1.00 94.25 72 LEU A N 1
ATOM 558 C CA . LEU A 1 72 ? -2.483 -8.302 -7.088 1.00 94.25 72 LEU A CA 1
ATOM 559 C C . LEU A 1 72 ? -3.752 -9.155 -6.983 1.00 94.25 72 LEU A C 1
ATOM 561 O O . LEU A 1 72 ? -4.187 -9.426 -5.863 1.00 94.25 72 LEU A O 1
ATOM 565 N N . ALA A 1 73 ? -4.298 -9.645 -8.099 1.00 92.56 73 ALA A N 1
ATOM 566 C CA . ALA A 1 73 ? -5.502 -10.479 -8.110 1.00 92.56 73 ALA A CA 1
ATOM 567 C C . ALA A 1 73 ? -5.351 -11.760 -7.275 1.00 92.56 73 ALA A C 1
ATOM 569 O O . ALA A 1 73 ? -6.319 -12.224 -6.674 1.00 92.56 73 ALA A O 1
ATOM 570 N N . SER A 1 74 ? -4.136 -12.319 -7.182 1.00 89.62 74 SER A N 1
ATOM 571 C CA . SER A 1 74 ? -3.874 -13.497 -6.344 1.00 89.62 74 SER A CA 1
ATOM 572 C C . SER A 1 74 ? -3.837 -13.190 -4.846 1.00 89.62 74 SER A C 1
ATOM 574 O O . SER A 1 74 ? -3.999 -14.101 -4.037 1.00 89.62 74 SER A O 1
ATOM 576 N N . PHE A 1 75 ? -3.615 -11.931 -4.462 1.00 89.69 75 PHE A N 1
ATOM 577 C CA . PHE A 1 75 ? -3.518 -11.504 -3.063 1.00 89.69 75 PHE A CA 1
ATOM 578 C C . PHE A 1 75 ? -4.823 -10.882 -2.556 1.00 89.69 75 PHE A C 1
ATOM 580 O O . PHE A 1 75 ? -5.202 -11.072 -1.401 1.00 89.69 75 PHE A O 1
ATOM 587 N N . LEU A 1 76 ? -5.511 -10.132 -3.416 1.00 89.94 76 LEU A N 1
ATOM 588 C CA . LEU A 1 76 ? -6.694 -9.346 -3.082 1.00 89.94 76 LEU A CA 1
ATOM 589 C C . LEU A 1 76 ? -7.955 -10.046 -3.585 1.00 89.94 76 LEU A C 1
ATOM 591 O O . LEU A 1 76 ? -8.559 -9.656 -4.581 1.00 89.94 76 LEU A O 1
ATOM 595 N N . THR A 1 77 ? -8.361 -11.096 -2.876 1.00 84.12 77 THR A N 1
ATOM 596 C CA . THR A 1 77 ? -9.618 -11.791 -3.173 1.00 84.12 77 THR A CA 1
ATOM 597 C C . THR A 1 77 ? -10.800 -11.060 -2.530 1.00 84.12 77 THR A C 1
ATOM 599 O O . THR A 1 77 ? -10.729 -10.638 -1.377 1.00 84.12 77 THR A O 1
ATOM 602 N N . ASN A 1 78 ? -11.907 -10.919 -3.268 1.00 84.50 78 ASN A N 1
ATOM 603 C CA . ASN A 1 78 ? -13.177 -10.342 -2.792 1.00 84.50 78 ASN A CA 1
ATOM 604 C C . ASN A 1 78 ? -13.156 -8.843 -2.433 1.00 84.50 78 ASN A C 1
ATOM 606 O O . ASN A 1 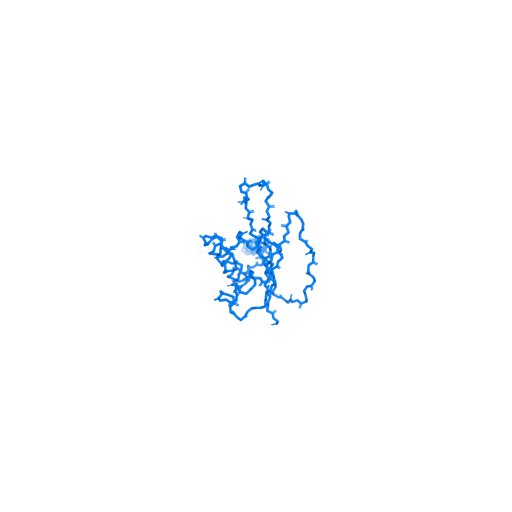78 ? -13.964 -8.388 -1.624 1.00 84.50 78 ASN A O 1
ATOM 610 N N . VAL A 1 79 ? -12.255 -8.060 -3.026 1.00 88.25 79 VAL A N 1
ATOM 611 C CA . VAL A 1 79 ? -12.202 -6.602 -2.845 1.00 88.25 79 VAL A CA 1
ATOM 612 C C . VAL A 1 79 ? -12.035 -5.954 -4.213 1.00 88.25 79 VAL A C 1
ATOM 614 O O . VAL A 1 79 ? -11.294 -6.470 -5.045 1.00 88.25 79 VAL A O 1
ATOM 617 N N . ASN A 1 80 ? -12.710 -4.832 -4.458 1.00 90.62 80 ASN A N 1
ATOM 618 C CA . ASN A 1 80 ? -12.448 -4.042 -5.656 1.00 90.62 80 ASN A CA 1
ATOM 619 C C . ASN A 1 80 ? -11.206 -3.192 -5.416 1.00 90.62 80 ASN A C 1
ATOM 621 O O . ASN A 1 80 ? -11.053 -2.614 -4.337 1.00 90.62 80 ASN A O 1
ATOM 625 N N . TYR A 1 81 ? -10.328 -3.106 -6.405 1.00 91.75 81 TYR A N 1
ATOM 626 C CA . TYR A 1 81 ? -9.111 -2.326 -6.277 1.00 91.75 81 TYR A CA 1
ATOM 627 C C . TYR A 1 81 ? -8.707 -1.665 -7.592 1.00 91.75 81 TYR A C 1
ATOM 629 O O . TYR A 1 81 ? -9.153 -2.062 -8.665 1.00 91.75 81 TYR A O 1
ATOM 637 N N . ASN A 1 82 ? -7.880 -0.631 -7.479 1.00 92.56 82 ASN A N 1
ATOM 638 C CA . ASN A 1 82 ? -7.293 0.104 -8.595 1.00 92.56 82 ASN A CA 1
ATOM 639 C C . ASN A 1 82 ? -5.867 0.509 -8.213 1.00 92.56 82 ASN A C 1
ATOM 641 O O . ASN A 1 82 ? -5.631 0.919 -7.068 1.00 92.56 82 ASN A O 1
ATOM 645 N N . VAL A 1 83 ? -4.933 0.397 -9.151 1.00 93.44 83 VAL A N 1
ATOM 646 C CA . VAL A 1 83 ? -3.536 0.788 -8.954 1.00 93.44 83 VAL A CA 1
ATOM 647 C C . VAL A 1 83 ? -3.227 2.026 -9.782 1.00 93.44 83 VAL A C 1
ATOM 649 O O . VAL A 1 83 ? -3.437 2.070 -10.990 1.00 93.44 83 VAL A O 1
ATOM 652 N N . SER A 1 84 ? -2.659 3.037 -9.137 1.00 92.81 84 SER A N 1
ATOM 653 C CA . SER A 1 84 ? -2.125 4.220 -9.810 1.00 92.81 84 SER A CA 1
ATOM 654 C C . SER A 1 84 ? -0.633 4.337 -9.547 1.00 92.81 84 SER A C 1
ATOM 656 O O . SER A 1 84 ? -0.193 4.282 -8.401 1.00 92.81 84 SER A O 1
ATOM 658 N N . ILE A 1 85 ? 0.141 4.503 -10.616 1.00 92.38 85 ILE A N 1
ATOM 659 C CA . ILE A 1 85 ? 1.568 4.813 -10.546 1.00 92.38 85 ILE A CA 1
ATOM 660 C C . ILE A 1 85 ? 1.696 6.316 -10.774 1.00 92.38 85 ILE A C 1
ATOM 662 O O . ILE A 1 85 ? 1.130 6.864 -11.721 1.00 92.38 85 ILE A O 1
ATOM 666 N N . CYS A 1 86 ? 2.391 7.004 -9.882 1.00 89.75 86 CYS A N 1
ATOM 667 C CA . CYS A 1 86 ? 2.603 8.439 -9.985 1.00 89.75 86 CYS A CA 1
ATOM 668 C C . CYS A 1 86 ? 3.968 8.817 -9.402 1.00 89.75 86 CYS A C 1
ATOM 670 O O . CYS A 1 86 ? 4.637 8.006 -8.774 1.00 89.75 86 CYS A O 1
ATOM 672 N N . TYR A 1 87 ? 4.410 10.052 -9.630 1.00 83.31 87 TYR A N 1
ATOM 673 C CA . TYR A 1 87 ? 5.732 10.513 -9.191 1.00 83.31 87 TYR A CA 1
ATOM 674 C C . TYR A 1 87 ? 5.641 11.416 -7.950 1.00 83.31 87 TYR A C 1
ATOM 676 O O . TYR A 1 87 ? 6.103 11.058 -6.873 1.00 83.31 87 TYR A O 1
ATOM 684 N N . LEU A 1 88 ? 4.969 12.565 -8.078 1.00 78.56 88 LEU A N 1
ATOM 685 C CA . LEU A 1 8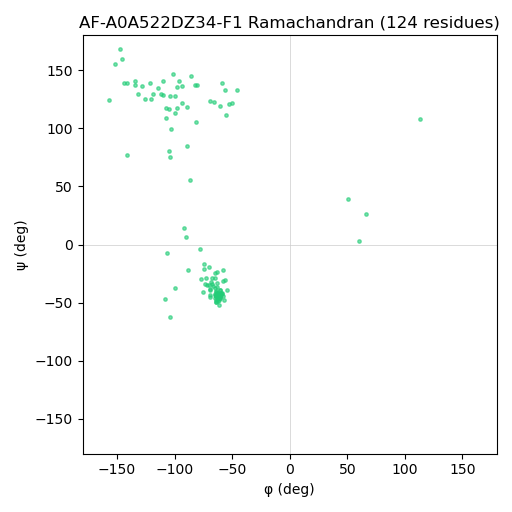8 ? 4.775 13.545 -6.994 1.00 78.56 88 LEU A CA 1
ATOM 686 C C . LEU A 1 88 ? 3.333 13.562 -6.492 1.00 78.56 88 LEU A C 1
ATOM 688 O O . LEU A 1 88 ? 3.072 13.523 -5.293 1.00 78.56 88 LEU A O 1
ATOM 692 N N . THR A 1 89 ? 2.386 13.590 -7.422 1.00 82.69 89 THR A N 1
ATOM 693 C CA . THR A 1 89 ? 0.957 13.667 -7.138 1.00 82.69 89 THR A CA 1
ATOM 694 C C . THR A 1 89 ? 0.227 12.611 -7.949 1.00 82.69 89 THR A C 1
ATOM 696 O O . THR A 1 89 ? 0.434 12.485 -9.156 1.00 82.69 89 THR A O 1
ATOM 699 N N . CYS A 1 90 ? -0.607 11.827 -7.273 1.00 82.44 90 CYS A N 1
ATOM 700 C CA . CYS A 1 90 ? -1.537 10.927 -7.940 1.00 82.44 90 CYS A CA 1
ATOM 701 C C . CYS A 1 90 ? -2.821 11.683 -8.289 1.00 82.44 90 CYS A C 1
ATOM 703 O O . CYS A 1 90 ? -3.233 12.555 -7.517 1.00 82.44 90 CYS A O 1
ATOM 705 N N . PRO A 1 91 ? -3.456 11.365 -9.429 1.00 81.12 91 PRO A N 1
ATOM 706 C CA . PRO A 1 91 ? -4.765 11.908 -9.746 1.00 81.12 91 PRO A CA 1
ATOM 707 C C . PRO A 1 91 ? -5.766 11.518 -8.657 1.00 81.12 91 PRO A C 1
ATOM 709 O O . PRO A 1 91 ? -5.764 10.389 -8.164 1.00 81.12 91 PRO A O 1
ATOM 712 N N . GLU A 1 92 ? -6.630 12.459 -8.285 1.00 76.00 92 GLU A N 1
ATOM 713 C CA . GLU A 1 92 ? -7.750 12.151 -7.409 1.00 76.00 92 GLU A CA 1
ATOM 714 C C . GLU A 1 92 ? -8.713 11.218 -8.138 1.00 76.00 92 GLU A C 1
ATOM 716 O O . GLU A 1 92 ? -9.228 11.518 -9.215 1.00 76.00 92 GLU A O 1
ATOM 721 N N . THR A 1 93 ? -8.957 10.067 -7.535 1.00 73.06 93 THR A N 1
ATOM 722 C CA . THR A 1 93 ? -9.932 9.099 -8.015 1.00 73.06 93 THR A CA 1
ATOM 723 C C . THR A 1 93 ? -11.225 9.274 -7.231 1.00 73.06 93 THR A C 1
ATOM 725 O O . THR A 1 93 ? -11.252 9.069 -6.014 1.00 73.06 93 THR A O 1
ATOM 728 N N . SER A 1 94 ? -12.311 9.638 -7.910 1.00 68.88 94 SER A N 1
ATOM 729 C CA . SER A 1 94 ? -13.633 9.709 -7.291 1.00 68.88 94 SER A CA 1
ATOM 730 C C . SER A 1 94 ? -14.261 8.314 -7.241 1.00 68.88 94 SER A C 1
ATOM 732 O O . SER A 1 94 ? -14.731 7.779 -8.242 1.00 68.88 94 SER A O 1
ATOM 734 N N . PHE A 1 95 ? -14.283 7.712 -6.052 1.00 71.06 95 PHE A N 1
ATOM 735 C CA . PHE A 1 95 ? -15.034 6.483 -5.799 1.00 71.06 95 PHE A CA 1
ATOM 736 C C . PHE A 1 95 ? -16.199 6.781 -4.857 1.00 71.06 95 PHE A C 1
ATOM 738 O O . PHE A 1 95 ? -16.012 7.367 -3.792 1.00 71.06 95 PHE A O 1
ATOM 745 N N . VAL A 1 96 ? -17.403 6.346 -5.226 1.00 63.97 96 VAL A N 1
ATOM 746 C CA . VAL A 1 96 ? -18.566 6.354 -4.330 1.00 63.97 96 VAL A CA 1
ATOM 747 C C . VAL A 1 96 ? -18.569 5.024 -3.581 1.00 63.97 96 VAL A C 1
ATOM 749 O O . VAL A 1 96 ? -19.176 4.057 -4.032 1.00 63.97 96 VAL A O 1
ATOM 752 N N . ALA A 1 97 ? -17.828 4.941 -2.477 1.00 69.88 97 ALA A N 1
ATOM 753 C CA . ALA A 1 97 ? -17.807 3.747 -1.636 1.00 69.88 97 ALA A CA 1
ATOM 754 C C . ALA A 1 97 ? -17.750 4.115 -0.150 1.00 69.88 97 ALA A C 1
ATOM 756 O O . ALA A 1 97 ? -17.017 5.015 0.256 1.00 69.88 97 ALA A O 1
ATOM 757 N N . ASN A 1 98 ? -18.512 3.382 0.665 1.00 65.88 98 ASN A N 1
ATOM 758 C CA . ASN A 1 98 ? -18.629 3.622 2.107 1.00 65.88 98 ASN A CA 1
ATOM 759 C C . ASN A 1 98 ? -17.389 3.170 2.895 1.00 65.88 98 ASN A C 1
ATOM 761 O O . ASN A 1 98 ? -17.219 3.555 4.049 1.00 65.88 98 ASN A O 1
ATOM 765 N N . ASN A 1 99 ? -16.535 2.332 2.299 1.00 76.00 99 ASN A N 1
ATOM 766 C CA . ASN A 1 99 ? -15.420 1.692 2.992 1.00 76.00 99 ASN A CA 1
ATOM 767 C C . ASN A 1 99 ? -14.185 1.630 2.087 1.00 76.00 99 ASN A C 1
ATOM 769 O O . ASN A 1 99 ? -13.870 0.597 1.493 1.00 76.00 99 ASN A O 1
ATOM 773 N N . THR A 1 100 ? -13.515 2.772 1.947 1.00 84.31 100 THR A N 1
ATOM 774 C CA . THR A 1 100 ? -12.311 2.915 1.129 1.00 84.31 100 THR A CA 1
ATOM 775 C C . THR A 1 100 ? -11.048 2.783 1.976 1.00 84.31 100 THR A C 1
ATOM 777 O O . THR A 1 100 ? -10.948 3.265 3.106 1.00 84.31 100 THR A O 1
ATOM 780 N N . ALA A 1 101 ? -10.050 2.117 1.414 1.00 87.44 101 ALA A N 1
ATOM 781 C CA . ALA A 1 101 ? -8.700 2.058 1.938 1.00 87.44 101 ALA A CA 1
ATOM 782 C C . ALA A 1 101 ? -7.729 2.428 0.815 1.00 87.44 101 ALA A C 1
ATOM 784 O O . ALA A 1 101 ? -7.880 1.984 -0.316 1.00 87.44 101 ALA A O 1
ATOM 785 N N . ALA A 1 102 ? -6.735 3.249 1.136 1.00 89.81 102 ALA A N 1
ATOM 786 C CA . ALA A 1 102 ? -5.631 3.554 0.241 1.00 89.81 102 ALA A CA 1
ATOM 787 C C . ALA A 1 102 ? -4.319 3.164 0.918 1.00 89.81 102 ALA A C 1
ATOM 789 O O . ALA A 1 102 ? -4.146 3.387 2.126 1.00 89.81 102 ALA A O 1
ATOM 790 N N . VAL A 1 103 ? -3.421 2.577 0.135 1.00 92.38 103 VAL A N 1
ATOM 791 C CA . VAL A 1 103 ? -2.065 2.208 0.535 1.00 92.38 103 VAL A CA 1
ATOM 792 C C . VAL A 1 103 ? -1.101 2.832 -0.457 1.00 92.38 103 VAL A C 1
ATOM 794 O O . VAL A 1 103 ? -1.217 2.600 -1.655 1.00 92.38 103 VAL A O 1
ATOM 797 N N . THR A 1 104 ? -0.139 3.596 0.049 1.00 92.50 104 THR A N 1
ATOM 798 C CA . THR A 1 104 ? 0.944 4.158 -0.759 1.00 92.50 104 THR A CA 1
ATOM 799 C C . THR A 1 104 ? 2.209 3.357 -0.508 1.00 92.50 104 THR A C 1
ATOM 801 O O . THR A 1 104 ? 2.617 3.181 0.641 1.00 92.50 104 THR A O 1
ATOM 804 N N . TYR A 1 105 ? 2.835 2.887 -1.581 1.00 93.06 105 TYR A N 1
ATOM 805 C CA . TYR A 1 105 ? 4.116 2.199 -1.550 1.00 93.06 105 TYR A CA 1
ATOM 806 C C . TYR A 1 105 ? 5.122 2.972 -2.401 1.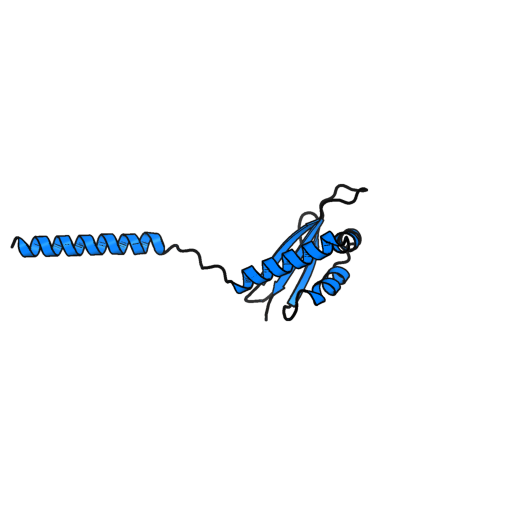00 93.06 105 TYR A C 1
ATOM 808 O O . TYR A 1 105 ? 4.868 3.257 -3.570 1.00 93.06 105 TYR A O 1
ATOM 816 N N . LEU A 1 106 ? 6.255 3.336 -1.806 1.00 90.50 106 LEU A N 1
ATOM 817 C CA . LEU A 1 106 ? 7.307 4.088 -2.482 1.00 90.50 106 LEU A CA 1
ATOM 818 C C . LEU A 1 106 ? 8.331 3.122 -3.063 1.00 90.50 106 LEU A C 1
ATOM 820 O O . LEU A 1 106 ? 8.958 2.356 -2.331 1.00 90.50 106 LEU A O 1
ATOM 824 N N . VAL A 1 107 ? 8.527 3.194 -4.373 1.00 88.00 107 VAL A N 1
ATOM 825 C CA . VAL A 1 107 ? 9.537 2.428 -5.093 1.00 88.00 107 VAL A CA 1
ATOM 826 C C . VAL A 1 107 ? 10.696 3.366 -5.408 1.00 88.00 107 VAL A C 1
ATOM 828 O O . VAL A 1 107 ? 10.665 4.163 -6.344 1.00 88.00 107 VAL A O 1
ATOM 831 N N . ALA A 1 108 ? 11.738 3.287 -4.584 1.00 74.75 108 ALA A N 1
ATOM 832 C CA . ALA A 1 108 ? 12.977 4.010 -4.821 1.00 74.75 108 ALA A CA 1
ATOM 833 C C . ALA A 1 108 ? 13.928 3.165 -5.684 1.00 74.75 108 ALA A C 1
ATOM 835 O O . ALA A 1 108 ? 14.395 2.101 -5.264 1.00 74.75 108 ALA A O 1
ATOM 836 N N . GLY A 1 109 ? 14.266 3.687 -6.865 1.00 62.38 109 GLY A N 1
ATOM 837 C CA . GLY A 1 109 ? 15.490 3.332 -7.576 1.00 62.38 109 GLY A CA 1
ATOM 838 C C . GLY A 1 109 ? 15.297 2.567 -8.881 1.00 62.38 109 GLY A C 1
ATOM 839 O O . GLY A 1 109 ? 15.081 1.355 -8.887 1.00 62.38 109 GLY A O 1
ATOM 840 N N . ASN A 1 110 ? 15.557 3.271 -9.980 1.00 57.69 110 ASN A N 1
ATOM 841 C CA . ASN A 1 110 ? 16.233 2.698 -11.133 1.00 57.69 110 ASN A CA 1
ATOM 842 C C . ASN A 1 110 ? 17.720 3.095 -11.032 1.00 57.69 110 ASN A C 1
ATOM 844 O O . ASN A 1 110 ? 18.032 4.250 -10.748 1.00 57.69 110 ASN A O 1
ATOM 848 N N . ALA A 1 111 ? 18.650 2.163 -11.266 1.00 61.78 111 ALA A N 1
ATOM 849 C CA . ALA A 1 111 ? 20.087 2.466 -11.293 1.00 61.78 111 ALA A CA 1
ATOM 850 C C . ALA A 1 111 ? 20.441 3.549 -12.335 1.00 61.78 111 ALA A C 1
ATOM 852 O O . ALA A 1 111 ? 21.472 4.209 -12.221 1.00 61.78 111 ALA A O 1
ATOM 853 N N . SER A 1 112 ? 19.577 3.741 -13.336 1.00 62.00 112 SER A N 1
ATOM 854 C CA . SER A 1 112 ? 19.738 4.724 -14.408 1.00 62.00 112 SER A CA 1
ATOM 855 C C . SER A 1 112 ? 19.167 6.112 -14.087 1.00 62.00 112 SER A C 1
ATOM 857 O O . SER A 1 112 ? 19.572 7.079 -14.726 1.00 62.00 112 SER A O 1
ATOM 859 N N . ALA A 1 113 ? 18.230 6.234 -13.138 1.00 59.78 113 ALA A N 1
ATOM 860 C CA . ALA A 1 113 ? 17.576 7.502 -12.813 1.00 59.78 113 ALA A CA 1
ATOM 861 C C . ALA A 1 113 ? 17.007 7.493 -11.382 1.00 59.78 113 ALA A C 1
ATOM 863 O O . ALA A 1 113 ? 16.208 6.632 -11.014 1.00 59.78 113 ALA A O 1
ATOM 864 N N . TYR A 1 114 ? 17.416 8.473 -10.572 1.00 65.31 114 TYR A N 1
ATOM 865 C CA . TYR A 1 114 ? 17.064 8.585 -9.152 1.00 65.31 114 TYR A CA 1
ATOM 866 C C . TYR A 1 114 ? 15.729 9.321 -8.957 1.00 65.31 114 TYR A C 1
ATOM 868 O O . TYR A 1 114 ? 15.652 10.345 -8.280 1.00 65.31 114 TYR A O 1
ATOM 876 N N . TYR A 1 115 ? 14.679 8.820 -9.600 1.00 74.12 115 TYR A N 1
ATOM 877 C CA . TYR A 1 115 ? 13.332 9.365 -9.487 1.00 74.12 115 TYR A CA 1
ATOM 878 C C . TYR A 1 115 ? 12.482 8.391 -8.661 1.00 74.12 115 TYR A C 1
ATOM 880 O O . TYR A 1 115 ? 12.233 7.280 -9.124 1.00 74.12 115 TYR A O 1
ATOM 888 N N . PRO A 1 116 ? 12.104 8.738 -7.414 1.00 80.81 116 PRO A N 1
ATOM 889 C CA . PRO A 1 116 ? 11.226 7.891 -6.618 1.00 80.81 116 PRO A CA 1
ATOM 890 C C . PRO A 1 116 ? 9.824 7.887 -7.227 1.00 80.81 116 PRO A C 1
ATOM 892 O O . PRO A 1 116 ? 9.208 8.939 -7.371 1.00 80.81 116 PRO A O 1
ATOM 895 N N . GLU A 1 117 ? 9.317 6.707 -7.559 1.00 88.25 117 GLU A N 1
ATOM 896 C CA . GLU A 1 117 ? 7.940 6.534 -8.016 1.00 88.25 117 GLU A CA 1
ATOM 897 C C . GLU A 1 117 ? 7.090 5.992 -6.866 1.00 88.25 117 GLU A C 1
ATOM 899 O O . GLU A 1 117 ? 7.560 5.259 -5.992 1.00 88.25 117 GLU A O 1
ATOM 904 N N . GLN A 1 118 ? 5.827 6.387 -6.838 1.00 90.75 118 GLN A N 1
ATOM 905 C CA . GLN A 1 118 ? 4.853 5.956 -5.848 1.00 90.75 118 GLN A CA 1
ATOM 906 C C . GLN A 1 118 ? 3.766 5.130 -6.527 1.00 90.75 118 GLN A C 1
ATOM 908 O O . GLN A 1 118 ?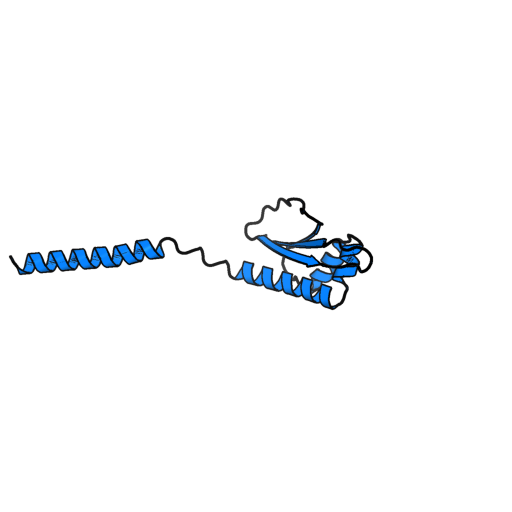 3.227 5.493 -7.571 1.00 90.75 118 GLN A O 1
ATOM 913 N N . VAL A 1 119 ? 3.433 4.015 -5.892 1.00 92.81 119 VAL A N 1
ATOM 914 C CA . VAL A 1 119 ? 2.318 3.153 -6.267 1.00 92.81 119 VAL A CA 1
ATOM 915 C C . VAL A 1 119 ? 1.234 3.338 -5.223 1.00 92.81 119 VAL A C 1
ATOM 917 O O . VAL A 1 119 ? 1.445 3.051 -4.043 1.00 92.81 119 VAL A O 1
ATOM 920 N N . VAL A 1 120 ? 0.077 3.829 -5.648 1.00 93.56 120 VAL A N 1
ATOM 921 C CA . VAL A 1 120 ? -1.100 3.975 -4.796 1.00 93.56 120 VAL A CA 1
ATOM 922 C C . VAL A 1 120 ? -2.094 2.886 -5.154 1.00 93.56 120 VAL A C 1
ATOM 924 O O . VAL A 1 120 ? -2.599 2.820 -6.273 1.00 93.56 120 VAL A O 1
ATOM 927 N N . LEU A 1 121 ? -2.362 2.020 -4.185 1.00 93.38 121 LEU A N 1
ATOM 928 C CA . LEU A 1 121 ? -3.368 0.977 -4.264 1.00 93.38 121 LEU A CA 1
ATOM 929 C C . LEU A 1 121 ? -4.621 1.452 -3.534 1.00 93.38 121 LEU A C 1
ATOM 931 O O . LEU A 1 121 ? -4.624 1.605 -2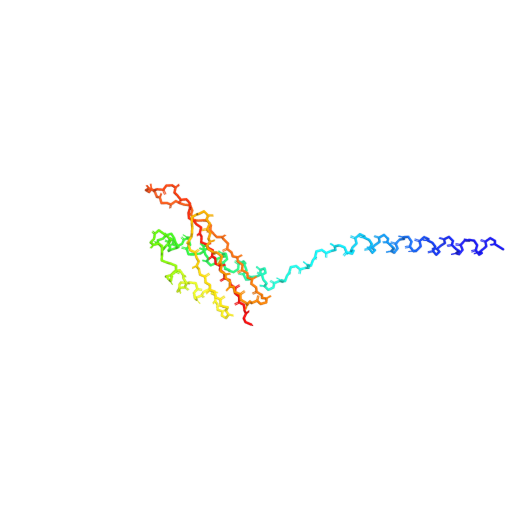.309 1.00 93.38 121 LEU A O 1
ATOM 935 N N . TYR A 1 122 ? -5.688 1.653 -4.295 1.00 91.69 122 TYR A N 1
ATOM 936 C CA . TYR A 1 122 ? -7.018 1.937 -3.779 1.00 91.69 122 TYR A CA 1
ATOM 937 C C . TYR A 1 122 ? -7.795 0.633 -3.652 1.00 91.69 122 TYR A C 1
ATOM 939 O O . TYR A 1 122 ? -7.754 -0.198 -4.552 1.00 91.69 122 TYR A O 1
ATOM 947 N N . GLN A 1 123 ? -8.507 0.458 -2.545 1.00 91.19 123 GLN A N 1
ATOM 948 C CA . GLN A 1 123 ? -9.307 -0.720 -2.233 1.00 91.19 123 GLN A CA 1
ATOM 949 C C . GLN A 1 123 ? -10.669 -0.283 -1.700 1.00 91.19 123 GLN A C 1
ATOM 951 O O . GLN A 1 123 ? -10.747 0.621 -0.865 1.00 91.19 123 GLN A O 1
ATOM 956 N N . TRP A 1 124 ? -11.741 -0.932 -2.141 1.00 89.19 124 TRP A N 1
ATOM 957 C CA . TRP A 1 124 ? -13.087 -0.662 -1.648 1.00 89.19 124 TRP A CA 1
ATOM 958 C C . TRP A 1 124 ? -14.001 -1.883 -1.744 1.00 89.19 124 TRP A C 1
ATOM 960 O O . TRP A 1 124 ? -13.825 -2.777 -2.576 1.00 89.19 124 TRP A O 1
ATOM 970 N N . THR A 1 125 ? -15.016 -1.900 -0.889 1.00 82.69 125 THR A N 1
ATOM 971 C CA . THR A 1 125 ? -16.152 -2.823 -0.970 1.00 82.69 125 THR A CA 1
ATOM 972 C C . THR A 1 125 ? -17.397 -2.038 -1.373 1.00 82.69 125 THR A C 1
ATOM 974 O O . THR A 1 125 ? -17.562 -0.895 -0.936 1.00 82.69 125 THR A O 1
ATOM 977 N N . GLN A 1 126 ? -18.228 -2.629 -2.235 1.00 64.12 126 GLN A N 1
ATOM 978 C CA . GLN A 1 126 ? -19.569 -2.105 -2.512 1.00 64.12 126 GLN A CA 1
ATOM 979 C C . GLN A 1 126 ? -20.495 -2.340 -1.321 1.00 64.12 126 GLN A C 1
ATOM 981 O O . GLN A 1 126 ? -20.307 -3.372 -0.638 1.00 64.12 126 GLN A O 1
#

pLDDT: mean 84.84, std 10.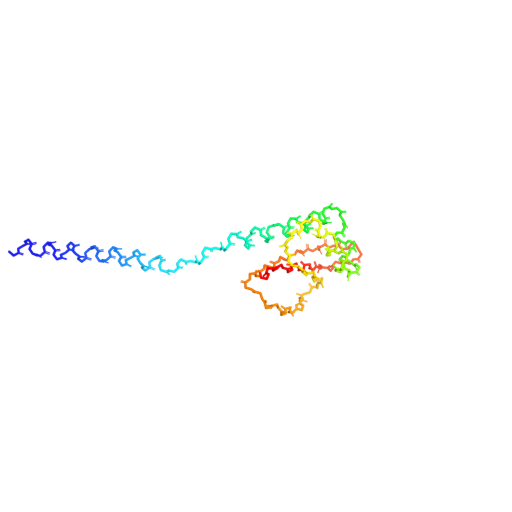86, range [57.69, 96.19]

Secondary structure (DSSP, 8-state):
-HHHHHHHHHHHHHHHHHHHHHHHHTTPPPPP-HHHHHHHHHHHHHHHHHHHTTHHHHHHHTT-HHHHHHHHTTT-TT-EEEEEEESS-PPPP----SEEEEEEEEE--BTTB---EEEEEEEEE-

Foldseek 3Di:
DVVVVVVVVVVVVVCVVVVVVCVVCVPDDDPPPVVLVVVQVLVVVQLVVCVVVVNNVVCLVVQNQVSVVVSCCVRDPQKDKGKGKAQPDTDDDDDPAPRKHKYKDWDADDVVDGGIMIIIMIIGDD

Sequence (126 aa):
MKGQMQTLESVIAVVIIAGTFIFLYSGQYQIPNLESVNRKLVGFNALQSLDSSNQLRQYVVANDSRSIENLLASFLTNVNYNVSICYLTCPETSFVANNTAAVTYLVAGNASAYYPEQVVLYQWTQ

Mean predicted aligned error: 10.26 Å